Protein AF-I1CIX2-F1 (afdb_monomer_lite)

InterPro domains:
  IPR005176 Potentiating neddylation domain [PF03556] (1-77)
  IPR005176 Potentiating neddylation domain [PS51229] (1-80)
  IPR014764 Defective-in-cullin neddylation protein [PTHR12281] (1-78)
  IPR042460 DCN1-like, PONY binding domain [G3DSA:1.10.238.200] (1-80)

Radius of gyration: 14.3 Å; chains: 1; bounding box: 34×39×28 Å

Organism: Rhizopus delemar (strain RA 99-880 / ATCC MYA-4621 / FGSC 9543 / NRRL 43880) (NCBI:txid246409)

pLDDT: mean 78.97, std 13.24, range [42.81, 92.06]

Structure (mmCIF, N/CA/C/O backbone):
data_AF-I1CIX2-F1
#
_entry.id   AF-I1CIX2-F1
#
loop_
_atom_site.group_PDB
_atom_site.id
_atom_site.type_symbol
_atom_site.label_atom_id
_atom_site.label_alt_id
_atom_site.label_comp_id
_atom_site.label_asym_id
_atom_site.label_entity_id
_atom_site.label_seq_id
_atom_site.pdbx_PDB_ins_code
_atom_site.Cartn_x
_atom_site.Cartn_y
_atom_site.Cartn_z
_atom_site.occupancy
_atom_site.B_iso_or_equiv
_atom_site.auth_seq_id
_atom_site.auth_comp_id
_atom_site.auth_asym_id
_atom_site.auth_atom_id
_atom_site.pdbx_PDB_model_num
ATOM 1 N N . MET A 1 1 ? -9.789 -4.119 -10.562 1.00 71.69 1 MET A N 1
ATOM 2 C CA . MET A 1 1 ? -9.554 -5.233 -9.617 1.00 71.69 1 MET A CA 1
ATOM 3 C C . MET A 1 1 ? -8.969 -4.744 -8.291 1.00 71.69 1 MET A C 1
ATOM 5 O O . MET A 1 1 ? -9.637 -4.865 -7.279 1.00 71.69 1 MET A O 1
ATOM 9 N N . TYR A 1 2 ? -7.810 -4.077 -8.296 1.00 79.06 2 TYR A N 1
ATOM 10 C CA . TYR A 1 2 ? -7.094 -3.618 -7.092 1.00 79.06 2 TYR A CA 1
ATOM 11 C C . TYR A 1 2 ? -7.921 -2.813 -6.060 1.00 79.06 2 TYR A C 1
ATOM 13 O O . TYR A 1 2 ? -7.909 -3.119 -4.871 1.00 79.06 2 TYR A O 1
ATOM 21 N N . ARG A 1 3 ? -8.704 -1.816 -6.502 1.00 79.06 3 ARG A N 1
ATOM 22 C CA . ARG A 1 3 ? -9.572 -1.015 -5.608 1.00 79.06 3 ARG A CA 1
ATOM 23 C C . ARG A 1 3 ? -10.716 -1.824 -4.978 1.00 79.06 3 ARG A C 1
ATOM 25 O O . ARG A 1 3 ? -11.198 -1.477 -3.904 1.00 79.06 3 ARG A O 1
ATOM 32 N N . TYR A 1 4 ? -11.152 -2.897 -5.641 1.00 81.88 4 TYR A N 1
ATOM 33 C CA . TYR A 1 4 ? -12.218 -3.771 -5.146 1.00 81.88 4 TYR A CA 1
ATOM 34 C C . TYR A 1 4 ? -11.704 -4.750 -4.095 1.00 81.88 4 TYR A C 1
ATOM 36 O O . TYR A 1 4 ? -12.423 -5.020 -3.136 1.00 81.88 4 TYR A O 1
ATOM 44 N N . THR A 1 5 ? -10.453 -5.206 -4.224 1.00 84.44 5 THR A N 1
ATOM 45 C CA . THR A 1 5 ? -9.809 -6.085 -3.243 1.00 84.44 5 THR A CA 1
ATOM 46 C C . THR A 1 5 ? -9.860 -5.474 -1.843 1.00 84.44 5 THR A C 1
ATOM 48 O O . THR A 1 5 ? -10.308 -6.139 -0.917 1.00 84.44 5 THR A O 1
ATOM 51 N N . PHE A 1 6 ? -9.566 -4.175 -1.695 1.00 83.12 6 PHE A N 1
ATOM 52 C CA . PHE A 1 6 ? -9.655 -3.470 -0.406 1.00 83.12 6 PHE A CA 1
ATOM 53 C C . PHE A 1 6 ? -11.011 -3.652 0.297 1.00 83.12 6 PHE A C 1
ATOM 55 O O . PHE A 1 6 ? -11.073 -3.888 1.501 1.00 83.12 6 PHE A O 1
ATOM 62 N N . ASN A 1 7 ? -12.118 -3.563 -0.447 1.00 81.56 7 ASN A N 1
ATOM 63 C CA . ASN A 1 7 ? -13.459 -3.701 0.127 1.00 81.56 7 ASN A CA 1
ATOM 64 C C . ASN A 1 7 ? -13.797 -5.135 0.537 1.00 81.56 7 ASN A C 1
ATOM 66 O O . ASN A 1 7 ? -14.678 -5.313 1.375 1.00 81.56 7 ASN A O 1
ATOM 70 N N . TYR A 1 8 ? -13.123 -6.122 -0.052 1.00 80.69 8 TYR A N 1
ATOM 71 C CA . TYR A 1 8 ? -13.316 -7.532 0.263 1.00 80.69 8 TYR A CA 1
ATOM 72 C C . TYR A 1 8 ? -12.530 -7.957 1.506 1.00 80.69 8 TYR A C 1
ATOM 74 O O . TYR A 1 8 ? -13.022 -8.768 2.283 1.00 80.69 8 TYR A O 1
ATOM 82 N N . VAL A 1 9 ? -11.329 -7.400 1.702 1.00 80.56 9 VAL A N 1
ATOM 83 C CA . VAL A 1 9 ? -10.420 -7.839 2.777 1.00 80.56 9 VAL A CA 1
ATOM 84 C C . VAL A 1 9 ? -10.527 -6.987 4.043 1.00 80.56 9 VAL A C 1
ATOM 86 O O . VAL A 1 9 ? -10.137 -7.431 5.117 1.00 80.56 9 VAL A O 1
ATOM 89 N N . LYS A 1 10 ? -11.084 -5.772 3.962 1.00 76.38 10 LYS A N 1
ATOM 90 C CA . LYS A 1 10 ? -11.327 -4.958 5.161 1.00 76.38 10 LYS A CA 1
ATOM 91 C C . LYS A 1 10 ? -12.337 -5.642 6.096 1.00 76.38 10 LYS A C 1
ATOM 93 O O . LYS A 1 10 ? -13.357 -6.170 5.643 1.00 76.38 10 LYS A O 1
ATOM 98 N N . ASN A 1 11 ? -12.127 -5.530 7.408 1.00 73.81 11 ASN A N 1
ATOM 99 C CA . ASN A 1 11 ? -13.129 -5.949 8.389 1.00 73.81 11 ASN A CA 1
ATOM 100 C C . ASN A 1 11 ? -14.432 -5.156 8.174 1.00 73.81 11 ASN A C 1
ATOM 102 O O . ASN A 1 11 ? -14.405 -3.964 7.849 1.00 73.81 11 ASN A O 1
ATOM 106 N N . LYS A 1 12 ? -15.594 -5.810 8.316 1.00 65.75 12 LYS A N 1
ATOM 107 C CA . LYS A 1 12 ? -16.906 -5.202 8.005 1.00 65.75 12 LYS A CA 1
ATOM 108 C C . LYS A 1 12 ? -17.157 -3.904 8.785 1.00 65.75 12 LYS A C 1
ATOM 110 O O . LYS A 1 12 ? -17.729 -2.978 8.213 1.00 65.75 12 LYS A O 1
ATOM 115 N N . ASP A 1 13 ? -16.606 -3.804 9.991 1.00 70.56 13 ASP A N 1
ATOM 116 C CA . ASP A 1 13 ? -16.721 -2.648 10.887 1.00 70.56 13 ASP A CA 1
ATOM 117 C C . ASP A 1 13 ? -15.526 -1.679 10.848 1.00 70.56 13 ASP A C 1
ATOM 119 O O . ASP A 1 13 ? -15.582 -0.609 11.453 1.00 70.56 13 ASP A O 1
ATOM 123 N N . GLN A 1 14 ? -14.443 -2.000 10.128 1.00 71.25 14 GLN A N 1
ATOM 124 C CA . GLN A 1 14 ? -13.236 -1.167 10.102 1.00 71.25 14 GLN A CA 1
ATOM 125 C C . GLN A 1 14 ? -13.002 -0.519 8.734 1.00 71.25 14 GLN A C 1
ATOM 127 O O . GLN A 1 14 ? -13.246 -1.088 7.667 1.00 71.25 14 GLN A O 1
ATOM 132 N N . LYS A 1 15 ? -12.518 0.727 8.771 1.00 80.44 15 LYS A N 1
ATOM 133 C CA . LYS A 1 15 ? -12.155 1.511 7.577 1.00 80.44 15 LYS A CA 1
ATOM 134 C C . LYS A 1 15 ? -10.719 1.250 7.099 1.00 80.44 15 LYS A C 1
ATOM 136 O O . LYS A 1 15 ? -10.313 1.821 6.088 1.00 80.44 15 LYS A O 1
ATOM 141 N N . CYS A 1 16 ? -9.981 0.397 7.803 1.00 83.06 16 CYS A N 1
ATOM 142 C CA . CYS A 1 16 ? -8.582 0.079 7.542 1.00 83.06 16 CYS A CA 1
ATOM 143 C C . CYS A 1 16 ? -8.392 -1.445 7.497 1.00 83.06 16 CYS A C 1
ATOM 145 O O . CYS A 1 16 ? -9.210 -2.175 8.058 1.00 83.06 16 CYS A O 1
ATOM 147 N N . MET A 1 17 ? -7.333 -1.908 6.834 1.00 89.06 17 MET A N 1
ATOM 148 C CA . MET A 1 17 ? -6.878 -3.302 6.877 1.00 89.06 17 MET A CA 1
ATOM 149 C C . MET A 1 17 ? -5.557 -3.404 7.635 1.00 89.06 17 MET A C 1
ATOM 151 O O . MET A 1 17 ? -4.811 -2.427 7.683 1.00 89.06 17 MET A O 1
ATOM 155 N N . ASP A 1 18 ? -5.238 -4.577 8.167 1.00 89.06 18 ASP A N 1
ATOM 156 C CA . ASP A 1 18 ? -3.933 -4.828 8.774 1.00 89.06 18 ASP A CA 1
ATOM 157 C C . ASP A 1 18 ? -2.811 -4.744 7.739 1.00 89.06 18 ASP A C 1
ATOM 159 O O . ASP A 1 18 ? -2.922 -5.250 6.618 1.00 89.06 18 ASP A O 1
ATOM 163 N N . THR A 1 19 ? -1.704 -4.114 8.121 1.00 88.81 19 THR A N 1
ATOM 164 C CA . THR A 1 19 ? -0.567 -3.898 7.218 1.00 88.81 19 THR A CA 1
ATOM 165 C C . THR A 1 19 ? 0.030 -5.199 6.698 1.00 88.81 19 THR A C 1
ATOM 167 O O . THR A 1 19 ? 0.409 -5.264 5.535 1.00 88.81 19 THR A O 1
ATOM 170 N N . GLU A 1 20 ? 0.056 -6.256 7.510 1.00 88.06 20 GLU A N 1
ATOM 171 C CA . GLU A 1 20 ? 0.527 -7.578 7.082 1.00 88.06 20 GLU A CA 1
ATOM 172 C C . GLU A 1 20 ? -0.315 -8.123 5.917 1.00 88.06 20 GLU A C 1
ATOM 174 O O . GLU A 1 20 ? 0.216 -8.567 4.899 1.00 88.06 20 GLU A O 1
ATOM 179 N N . THR A 1 21 ? -1.639 -7.977 6.009 1.00 89.75 21 THR A N 1
ATOM 180 C CA . THR A 1 21 ? -2.558 -8.343 4.925 1.00 89.75 21 THR A CA 1
ATOM 181 C C . THR A 1 21 ? -2.351 -7.452 3.700 1.00 89.75 21 THR A C 1
ATOM 183 O O . THR A 1 21 ? -2.325 -7.949 2.574 1.00 89.75 21 THR A O 1
ATOM 186 N N . ALA A 1 22 ? -2.161 -6.144 3.903 1.00 90.12 22 ALA A N 1
ATOM 187 C CA . ALA A 1 22 ? -1.900 -5.207 2.814 1.00 90.12 22 ALA A CA 1
ATOM 188 C C . ALA A 1 22 ? -0.631 -5.578 2.036 1.00 90.12 22 ALA A C 1
ATOM 190 O O . ALA A 1 22 ? -0.668 -5.640 0.809 1.00 90.12 22 ALA A O 1
ATOM 191 N N . VAL A 1 23 ? 0.456 -5.889 2.746 1.00 89.88 23 VAL A N 1
ATOM 192 C CA . VAL A 1 23 ? 1.742 -6.291 2.166 1.00 89.88 23 VAL A CA 1
ATOM 193 C C . VAL A 1 23 ? 1.595 -7.559 1.331 1.00 89.88 23 VAL A C 1
ATOM 195 O O . VAL A 1 23 ? 2.005 -7.564 0.173 1.00 89.88 23 VAL A O 1
ATOM 198 N N . ILE A 1 24 ? 0.937 -8.598 1.857 1.00 90.81 24 ILE A N 1
ATOM 199 C CA . ILE A 1 24 ? 0.703 -9.847 1.113 1.00 90.81 24 ILE A CA 1
ATOM 200 C C . ILE A 1 24 ? -0.066 -9.572 -0.185 1.00 90.81 24 ILE A C 1
ATOM 202 O O . ILE A 1 24 ? 0.310 -10.060 -1.253 1.00 90.81 24 ILE A O 1
ATOM 206 N N . LEU A 1 25 ? -1.133 -8.770 -0.117 1.00 91.38 25 LEU A N 1
ATOM 207 C CA . LEU A 1 25 ? -1.941 -8.442 -1.290 1.00 91.38 25 LEU A CA 1
ATOM 208 C C . LEU A 1 25 ? -1.175 -7.585 -2.299 1.00 91.38 25 LEU A C 1
ATOM 210 O O . LEU A 1 25 ? -1.334 -7.788 -3.500 1.00 91.38 25 LEU A O 1
ATOM 214 N N . TRP A 1 26 ? -0.348 -6.643 -1.846 1.00 92.06 26 TRP A N 1
ATOM 215 C CA . TRP A 1 26 ? 0.523 -5.869 -2.726 1.00 92.06 26 TRP A CA 1
ATOM 216 C C . TRP A 1 26 ? 1.498 -6.770 -3.462 1.00 92.06 26 TRP A C 1
ATOM 218 O O . TRP A 1 26 ? 1.547 -6.729 -4.689 1.00 92.06 26 TRP A O 1
ATOM 228 N N . THR A 1 27 ? 2.204 -7.640 -2.747 1.00 90.56 27 THR A N 1
ATOM 229 C CA . THR A 1 27 ? 3.132 -8.587 -3.363 1.00 90.56 27 THR A CA 1
ATOM 230 C C . THR A 1 27 ? 2.418 -9.513 -4.349 1.00 90.56 27 THR A C 1
ATOM 232 O O . THR A 1 27 ? 2.905 -9.712 -5.457 1.00 90.56 27 THR A O 1
ATOM 235 N N . MET A 1 28 ? 1.225 -10.012 -4.013 1.00 89.69 28 MET A N 1
ATOM 236 C CA . MET A 1 28 ? 0.480 -10.931 -4.880 1.00 89.69 28 MET A CA 1
ATOM 237 C C . MET A 1 28 ? -0.131 -10.244 -6.118 1.00 89.69 28 MET A C 1
ATOM 239 O O . MET A 1 28 ? -0.169 -10.833 -7.194 1.00 89.69 28 MET A O 1
ATOM 243 N N . LEU A 1 29 ? -0.626 -9.007 -5.994 1.00 89.38 29 LEU A N 1
ATOM 244 C CA . LEU A 1 29 ? -1.299 -8.291 -7.091 1.00 89.38 29 LEU A CA 1
ATOM 245 C C . LEU A 1 29 ? -0.345 -7.471 -7.970 1.00 89.38 29 LEU A C 1
ATOM 247 O O . LEU A 1 29 ? -0.650 -7.224 -9.145 1.00 89.38 29 LEU A O 1
ATOM 251 N N . LEU A 1 30 ? 0.743 -6.970 -7.385 1.00 88.62 30 LEU A N 1
ATOM 252 C CA . LEU A 1 30 ? 1.644 -5.987 -7.989 1.00 88.62 30 LEU A CA 1
ATOM 253 C C . LEU A 1 30 ? 3.095 -6.470 -8.068 1.00 88.62 30 LEU A C 1
ATOM 255 O O . LEU A 1 30 ? 3.805 -5.979 -8.938 1.00 88.62 30 LEU A O 1
ATOM 259 N N . GLY A 1 31 ? 3.525 -7.427 -7.238 1.00 86.00 31 GLY A N 1
ATOM 260 C CA . GLY A 1 31 ? 4.929 -7.859 -7.164 1.00 86.00 31 GLY A CA 1
ATOM 261 C C . GLY A 1 31 ? 5.492 -8.403 -8.478 1.00 86.00 31 GLY A C 1
ATOM 262 O O . GLY A 1 31 ? 6.636 -8.117 -8.807 1.00 86.00 31 GLY A O 1
ATOM 263 N N . ASP A 1 32 ? 4.669 -9.082 -9.283 1.00 85.62 32 ASP A N 1
ATOM 264 C CA . ASP A 1 32 ? 5.077 -9.597 -10.602 1.00 85.62 32 ASP A CA 1
ATOM 265 C C . ASP A 1 32 ? 5.369 -8.478 -11.622 1.00 85.62 32 ASP A C 1
ATOM 267 O O . ASP A 1 32 ? 6.224 -8.616 -12.491 1.00 85.62 32 ASP A O 1
ATOM 271 N N . ARG A 1 33 ? 4.683 -7.332 -11.499 1.00 84.19 33 ARG A N 1
ATOM 272 C CA . ARG A 1 33 ? 4.852 -6.177 -12.401 1.00 84.19 33 ARG A CA 1
ATOM 273 C C . ARG A 1 33 ? 5.825 -5.129 -11.875 1.00 84.19 33 ARG A C 1
ATOM 275 O O . ARG A 1 33 ? 6.440 -4.427 -12.668 1.00 84.19 33 ARG A O 1
ATOM 282 N N . PHE A 1 34 ? 5.926 -4.992 -10.557 1.00 86.12 34 PHE A N 1
ATOM 283 C CA . PHE A 1 34 ? 6.638 -3.906 -9.895 1.00 86.12 34 PHE A CA 1
ATOM 284 C C . PHE A 1 34 ? 7.563 -4.479 -8.812 1.00 86.12 34 PHE A C 1
ATOM 286 O O . PHE A 1 34 ? 7.132 -4.664 -7.671 1.00 86.12 34 PHE A O 1
ATOM 293 N N . PRO A 1 35 ? 8.850 -4.717 -9.123 1.00 84.88 35 PRO A N 1
ATOM 294 C CA . PRO A 1 35 ? 9.810 -5.274 -8.167 1.00 84.88 35 PRO A CA 1
ATOM 295 C C . PRO A 1 35 ? 9.974 -4.423 -6.897 1.00 84.88 35 PRO A C 1
ATOM 297 O O . PRO A 1 35 ? 10.174 -4.966 -5.811 1.00 84.88 35 PRO A O 1
ATOM 300 N N . VAL A 1 36 ? 9.798 -3.098 -7.015 1.00 86.12 36 VAL A N 1
ATOM 301 C CA . VAL A 1 36 ? 9.837 -2.124 -5.904 1.00 86.12 36 VAL A CA 1
ATOM 302 C C . VAL A 1 36 ? 8.851 -2.456 -4.776 1.00 86.12 36 VAL A C 1
ATOM 304 O O . VAL A 1 36 ? 9.066 -2.080 -3.626 1.00 86.12 36 VAL A O 1
ATOM 307 N N . VAL A 1 37 ? 7.792 -3.219 -5.067 1.00 90.56 37 VAL A N 1
ATOM 308 C CA . VAL A 1 37 ? 6.816 -3.667 -4.066 1.00 90.56 37 VAL A CA 1
ATOM 309 C C . VAL A 1 37 ? 7.472 -4.532 -2.988 1.00 90.56 37 VAL A C 1
ATOM 311 O O . VAL A 1 37 ? 7.111 -4.416 -1.819 1.00 90.56 37 VAL A O 1
ATOM 314 N N . HIS A 1 38 ? 8.444 -5.373 -3.352 1.00 88.06 38 HIS A N 1
ATOM 315 C CA . HIS A 1 38 ? 9.155 -6.216 -2.390 1.00 88.06 38 HIS A CA 1
ATOM 316 C C . HIS A 1 38 ? 10.063 -5.393 -1.472 1.00 88.06 38 HIS A C 1
ATOM 318 O O . HIS A 1 38 ? 10.106 -5.640 -0.269 1.00 88.06 38 HIS A O 1
ATOM 324 N N . GLU A 1 39 ? 10.743 -4.386 -2.020 1.00 87.38 39 GLU A N 1
ATOM 325 C CA . GLU A 1 39 ? 11.594 -3.486 -1.238 1.00 87.38 39 GLU A CA 1
ATOM 326 C C . GLU A 1 39 ? 10.756 -2.632 -0.276 1.00 87.38 39 GLU A C 1
ATOM 328 O O . GLU A 1 39 ? 11.067 -2.526 0.910 1.00 87.38 39 GLU A O 1
ATOM 333 N N . PHE A 1 40 ? 9.617 -2.116 -0.748 1.00 87.62 40 PHE A N 1
ATOM 334 C CA . PHE A 1 40 ? 8.680 -1.364 0.083 1.00 87.62 40 PHE A CA 1
ATOM 335 C C . PHE A 1 40 ? 8.045 -2.220 1.192 1.00 87.62 40 PHE A C 1
ATOM 337 O O . PHE A 1 40 ? 7.860 -1.751 2.317 1.00 87.62 40 PHE A O 1
ATOM 344 N N . ALA A 1 41 ? 7.742 -3.490 0.908 1.00 88.50 41 ALA A N 1
ATOM 345 C CA . ALA A 1 41 ? 7.247 -4.439 1.902 1.00 88.50 41 ALA A CA 1
ATOM 346 C C . ALA A 1 41 ? 8.253 -4.673 3.041 1.00 88.50 41 ALA A C 1
ATOM 348 O O . ALA A 1 41 ? 7.856 -4.739 4.208 1.00 88.50 41 ALA A O 1
ATOM 349 N N . SER A 1 42 ? 9.547 -4.769 2.725 1.00 88.00 42 SER A N 1
ATOM 350 C CA . SER A 1 42 ? 10.616 -4.836 3.730 1.00 88.00 42 SER A CA 1
ATOM 351 C C . SER A 1 42 ? 10.746 -3.515 4.491 1.00 88.00 42 SER A C 1
ATOM 353 O O . SER A 1 42 ? 10.773 -3.510 5.721 1.00 88.00 42 SER A O 1
ATOM 355 N N . PHE A 1 43 ? 10.701 -2.379 3.786 1.00 87.56 43 PHE A N 1
ATOM 356 C CA . PHE A 1 43 ? 10.776 -1.047 4.391 1.00 87.5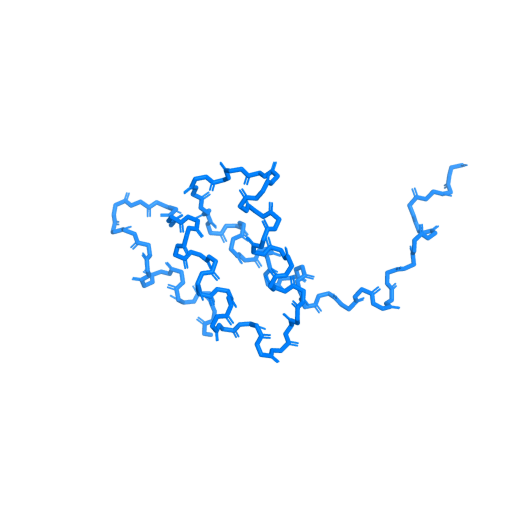6 43 PHE A CA 1
ATOM 357 C C . PHE A 1 43 ? 9.687 -0.806 5.447 1.00 87.56 43 PHE A C 1
ATOM 359 O O . PHE A 1 43 ? 9.981 -0.302 6.533 1.00 87.56 43 PHE A O 1
ATOM 366 N N . ILE A 1 44 ? 8.437 -1.185 5.165 1.00 85.44 44 ILE A N 1
ATOM 367 C CA . ILE A 1 44 ? 7.336 -1.064 6.130 1.00 85.44 44 ILE A CA 1
ATOM 368 C C . ILE A 1 44 ? 7.604 -1.896 7.391 1.00 85.44 44 ILE A C 1
ATOM 370 O O . ILE A 1 44 ? 7.299 -1.456 8.497 1.00 85.44 44 ILE A O 1
ATOM 374 N N . GLN A 1 45 ? 8.203 -3.077 7.258 1.00 80.38 45 GLN A N 1
ATOM 375 C CA . GLN A 1 45 ? 8.509 -3.924 8.412 1.00 80.38 45 GLN A CA 1
ATOM 376 C C . GLN A 1 45 ? 9.678 -3.377 9.246 1.00 80.38 45 GLN A C 1
ATOM 378 O O . GLN A 1 45 ? 9.664 -3.505 10.468 1.00 80.38 45 GLN A O 1
ATOM 383 N N . GLU A 1 46 ? 10.664 -2.735 8.613 1.00 82.06 46 GLU A N 1
ATOM 384 C CA . GLU A 1 46 ? 11.894 -2.290 9.282 1.00 82.06 46 GLU A CA 1
ATOM 385 C C . GLU A 1 46 ? 11.866 -0.840 9.791 1.00 82.06 46 GLU A C 1
ATOM 387 O O . GLU A 1 46 ? 12.456 -0.538 10.830 1.00 82.06 46 GLU A O 1
ATOM 392 N N . LYS A 1 47 ? 11.244 0.089 9.053 1.00 73.69 47 LYS A N 1
ATOM 393 C CA . LYS A 1 47 ? 11.402 1.542 9.272 1.00 73.69 47 LYS A CA 1
ATOM 394 C C . LYS A 1 47 ? 10.149 2.241 9.771 1.00 73.69 47 LYS A C 1
ATOM 396 O O . LYS A 1 47 ? 10.256 3.258 10.455 1.00 73.69 47 LYS A O 1
ATOM 401 N N . ALA A 1 48 ? 8.972 1.727 9.438 1.00 65.81 48 ALA A N 1
ATOM 402 C CA . ALA A 1 48 ? 7.711 2.367 9.772 1.00 65.81 48 ALA A CA 1
ATOM 403 C C . ALA A 1 48 ? 6.677 1.293 10.119 1.00 65.81 48 ALA A C 1
ATOM 405 O O . ALA A 1 48 ? 5.960 0.869 9.215 1.00 65.81 48 ALA A O 1
ATOM 406 N N . PRO A 1 49 ? 6.563 0.873 11.398 1.00 69.06 49 PRO A N 1
ATOM 407 C CA . PRO A 1 49 ? 5.590 -0.126 11.836 1.00 69.06 49 PRO A CA 1
ATOM 408 C C . PRO A 1 49 ? 4.173 0.461 11.780 1.00 69.06 49 PRO A C 1
ATOM 410 O O . PRO A 1 49 ? 3.531 0.768 12.787 1.00 69.06 49 PRO A O 1
ATOM 413 N N . VAL A 1 50 ? 3.691 0.665 10.560 1.00 77.12 50 VAL A N 1
ATOM 414 C CA . VAL A 1 50 ? 2.322 1.022 10.251 1.00 77.12 50 VAL A CA 1
ATOM 415 C C . VAL A 1 50 ? 1.501 -0.193 10.637 1.00 77.12 50 VAL A C 1
ATOM 417 O O . VAL A 1 50 ? 1.725 -1.283 10.123 1.00 77.12 50 VAL A O 1
ATOM 420 N N . LYS A 1 51 ? 0.568 -0.036 11.574 1.00 83.38 51 LYS A N 1
ATOM 421 C CA . LYS A 1 51 ? -0.270 -1.155 12.034 1.00 83.38 51 LYS A CA 1
ATOM 422 C C . LYS A 1 51 ? -1.439 -1.425 11.095 1.00 83.38 51 LYS A C 1
ATOM 424 O O . LYS A 1 51 ? -1.881 -2.560 10.975 1.00 83.38 51 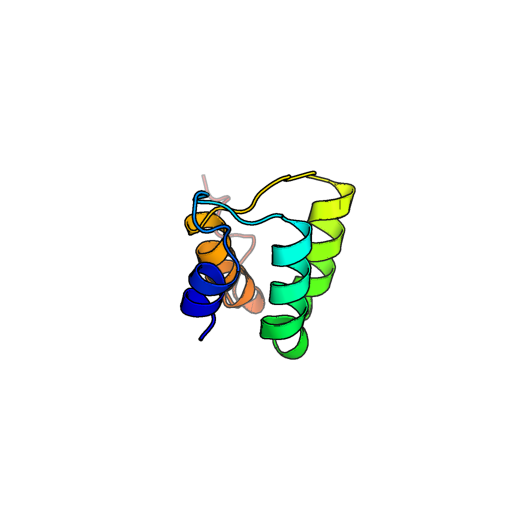LYS A O 1
ATOM 429 N N . VAL A 1 52 ? -1.931 -0.375 10.441 1.00 88.38 52 VAL A N 1
ATOM 430 C CA . VAL A 1 52 ? -3.108 -0.441 9.580 1.00 88.38 52 VAL A CA 1
ATOM 431 C C . VAL A 1 52 ? -2.951 0.444 8.349 1.00 88.38 52 VAL A C 1
ATOM 433 O O . VAL A 1 52 ? -2.390 1.535 8.428 1.00 88.38 52 VAL A O 1
ATOM 436 N N . ILE A 1 53 ? -3.520 -0.008 7.237 1.00 89.19 53 ILE A N 1
ATOM 437 C CA . ILE A 1 53 ? -3.569 0.689 5.954 1.00 89.19 53 ILE A CA 1
ATOM 438 C C . ILE A 1 53 ? -5.007 1.120 5.678 1.00 89.19 53 ILE A C 1
ATOM 440 O O . ILE A 1 53 ? -5.930 0.300 5.650 1.00 89.19 53 ILE A O 1
ATOM 444 N N . ASN A 1 54 ? -5.213 2.420 5.479 1.00 89.75 54 ASN A N 1
ATOM 445 C CA . ASN A 1 54 ? -6.508 2.964 5.077 1.00 89.75 54 ASN A CA 1
ATOM 446 C C . ASN A 1 54 ? -6.690 2.922 3.546 1.00 89.75 54 ASN A C 1
ATOM 448 O O . ASN A 1 54 ? -5.779 2.583 2.788 1.00 89.75 54 ASN A O 1
ATOM 452 N N . ARG A 1 55 ? -7.899 3.251 3.076 1.00 87.06 55 ARG A N 1
ATOM 453 C CA . ARG A 1 55 ? -8.232 3.217 1.643 1.00 87.06 55 ARG A CA 1
ATOM 454 C C . ARG A 1 55 ? -7.370 4.174 0.817 1.00 87.06 55 ARG A C 1
ATOM 456 O O . ARG A 1 55 ? -7.014 3.836 -0.309 1.00 87.06 55 ARG A O 1
ATOM 463 N N . ASP A 1 56 ? -7.073 5.352 1.351 1.00 88.81 56 ASP A N 1
ATOM 464 C CA . ASP A 1 56 ? -6.297 6.372 0.650 1.00 88.81 56 ASP A CA 1
ATOM 465 C C . ASP A 1 56 ? -4.857 5.895 0.446 1.00 88.81 56 ASP A C 1
ATOM 467 O O . ASP A 1 56 ? -4.404 5.830 -0.688 1.00 88.81 56 ASP A O 1
ATOM 471 N N . GLN A 1 57 ? -4.200 5.408 1.503 1.00 90.31 57 GLN A N 1
ATOM 472 C CA . GLN A 1 57 ? -2.869 4.795 1.449 1.00 90.31 57 GLN A CA 1
ATOM 473 C C . GLN A 1 57 ? -2.817 3.605 0.484 1.00 90.31 57 GLN A C 1
ATOM 475 O O . GLN A 1 57 ? -1.882 3.488 -0.304 1.00 90.31 57 GLN A O 1
ATOM 480 N N . TRP A 1 58 ? -3.838 2.741 0.505 1.00 90.19 58 TRP A N 1
ATOM 481 C CA . TRP A 1 58 ? -3.950 1.628 -0.436 1.00 90.19 58 TRP A CA 1
ATOM 482 C C . TRP A 1 58 ? -3.982 2.106 -1.890 1.00 90.19 58 TRP A C 1
ATOM 484 O O . TRP A 1 58 ? -3.280 1.556 -2.737 1.00 90.19 58 TRP A O 1
ATOM 494 N N . ASN A 1 59 ? -4.786 3.126 -2.191 1.00 89.19 59 ASN A N 1
ATOM 495 C CA . ASN A 1 59 ? -4.882 3.673 -3.540 1.00 89.19 59 ASN A CA 1
ATOM 496 C C . ASN A 1 59 ? -3.593 4.393 -3.951 1.00 89.19 59 ASN A C 1
ATOM 498 O O . ASN A 1 59 ? -3.079 4.103 -5.026 1.00 89.19 59 ASN A O 1
ATOM 502 N N . SER A 1 60 ? -3.040 5.240 -3.077 1.00 88.69 60 SER A N 1
ATOM 503 C CA . SER A 1 60 ? -1.803 5.984 -3.330 1.00 88.69 60 SER A CA 1
ATOM 504 C C . SER A 1 60 ? -0.607 5.074 -3.585 1.00 88.69 60 SER A C 1
ATOM 506 O O . SER A 1 60 ? 0.269 5.435 -4.362 1.00 88.69 60 SER A O 1
ATOM 508 N N . PHE A 1 61 ? -0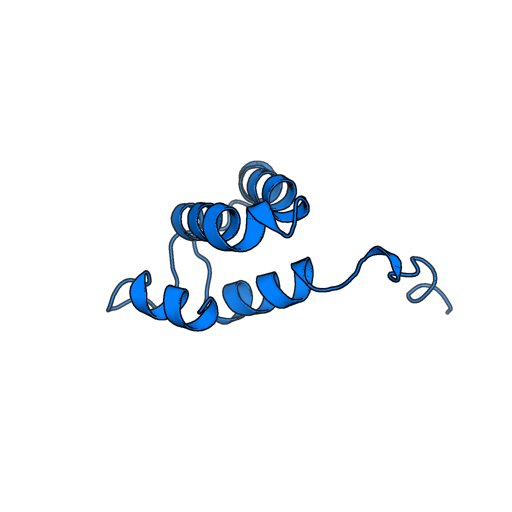.565 3.883 -2.980 1.00 89.06 61 PHE A N 1
ATOM 509 C CA . PHE A 1 61 ? 0.511 2.932 -3.245 1.00 89.06 61 PHE A CA 1
ATOM 510 C C . PHE A 1 61 ? 0.522 2.440 -4.698 1.00 89.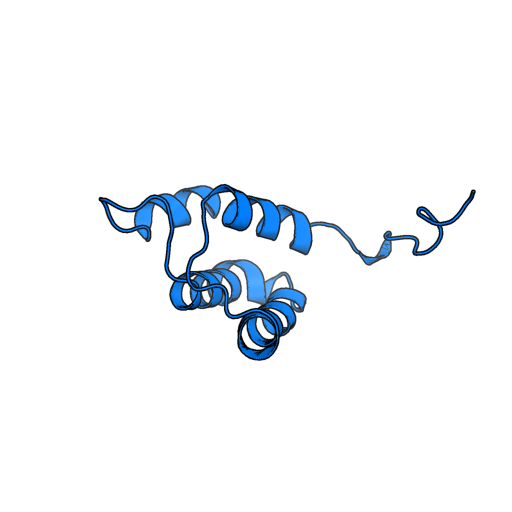06 61 PHE A C 1
ATOM 512 O O . PHE A 1 61 ? 1.590 2.286 -5.283 1.00 89.06 61 PHE A O 1
ATOM 519 N N . LEU A 1 62 ? -0.652 2.238 -5.309 1.00 87.69 62 LEU A N 1
ATOM 520 C CA . LEU A 1 62 ? -0.724 1.866 -6.724 1.00 87.69 62 LEU A CA 1
ATOM 521 C C . LEU A 1 62 ? -0.164 2.982 -7.607 1.00 87.69 62 LEU A C 1
ATOM 523 O O . LEU A 1 62 ? 0.618 2.700 -8.510 1.00 87.69 62 LEU A O 1
ATOM 527 N N . ASP A 1 63 ? -0.542 4.229 -7.320 1.00 86.44 63 ASP A N 1
ATOM 528 C CA . ASP A 1 63 ? -0.039 5.396 -8.045 1.00 86.44 63 ASP A CA 1
ATOM 529 C C . ASP A 1 63 ? 1.489 5.506 -7.890 1.00 86.44 63 ASP A C 1
ATOM 531 O O . ASP A 1 63 ? 2.189 5.674 -8.885 1.00 86.44 63 ASP A O 1
ATOM 535 N N . PHE A 1 64 ? 2.016 5.288 -6.679 1.00 85.06 64 PHE A N 1
ATOM 536 C CA . PHE A 1 64 ? 3.454 5.280 -6.390 1.00 85.06 64 PHE A CA 1
ATOM 537 C C . PHE A 1 64 ? 4.225 4.245 -7.218 1.00 85.06 64 PHE A C 1
ATOM 539 O O . PHE A 1 64 ? 5.187 4.607 -7.886 1.00 85.06 64 PHE A O 1
ATOM 546 N N . VAL A 1 65 ? 3.799 2.977 -7.228 1.00 84.25 65 VAL A N 1
ATOM 547 C CA . VAL A 1 65 ? 4.532 1.929 -7.967 1.00 84.25 65 VAL A CA 1
ATOM 548 C C . VAL A 1 65 ? 4.326 2.002 -9.477 1.00 84.25 65 VAL A C 1
ATOM 550 O O . VAL A 1 65 ? 5.172 1.534 -10.229 1.00 84.25 65 VAL A O 1
ATOM 553 N N . SER A 1 66 ? 3.204 2.576 -9.922 1.00 78.44 66 SER A N 1
ATOM 554 C CA . SER A 1 66 ? 2.924 2.803 -11.344 1.00 78.44 66 SER A CA 1
ATOM 555 C C . SER A 1 66 ? 3.604 4.050 -11.905 1.00 78.44 66 SER A C 1
ATOM 557 O O . SER A 1 66 ? 3.672 4.205 -13.123 1.00 78.44 66 SER A O 1
ATOM 559 N N . THR A 1 67 ? 4.090 4.938 -11.034 1.00 74.19 67 THR A N 1
ATOM 560 C CA . THR A 1 67 ? 4.869 6.095 -11.456 1.00 74.19 67 THR A CA 1
ATOM 561 C C . THR A 1 67 ? 6.220 5.591 -11.937 1.00 74.19 67 THR A C 1
ATOM 563 O O . THR A 1 67 ? 6.990 5.008 -11.176 1.00 74.19 67 THR A O 1
ATOM 566 N N . ASP A 1 68 ? 6.494 5.801 -13.220 1.00 59.09 68 ASP A N 1
ATOM 567 C CA . ASP A 1 68 ? 7.773 5.467 -13.828 1.00 59.09 68 ASP A CA 1
ATOM 568 C C . ASP A 1 68 ? 8.860 6.370 -13.220 1.00 59.09 68 ASP A C 1
ATOM 570 O O . ASP A 1 68 ? 9.052 7.520 -13.620 1.00 59.09 68 ASP A O 1
ATOM 574 N N . LEU A 1 69 ? 9.547 5.868 -12.190 1.00 59.44 69 LEU A N 1
ATOM 575 C CA . LEU A 1 69 ? 10.640 6.588 -11.531 1.00 59.44 69 LEU A CA 1
ATOM 576 C C . LEU A 1 69 ? 11.850 6.777 -12.461 1.00 59.44 69 LEU A C 1
ATOM 578 O O . LEU A 1 69 ? 12.736 7.563 -12.146 1.00 59.44 69 LEU A O 1
ATOM 582 N N . SER A 1 70 ? 11.878 6.131 -13.631 1.00 54.38 70 SER A N 1
ATOM 583 C CA . SER A 1 70 ? 12.920 6.325 -14.651 1.00 54.38 70 SER A CA 1
ATOM 584 C C . SER A 1 70 ? 12.886 7.727 -15.278 1.00 54.38 7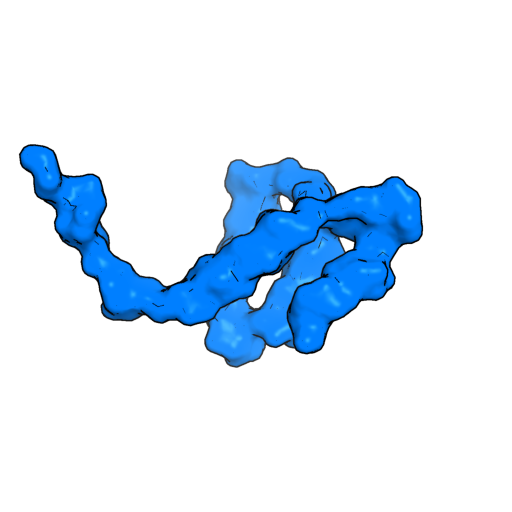0 SER A C 1
ATOM 586 O O . SER A 1 70 ? 13.884 8.170 -15.839 1.00 54.38 70 SER A O 1
ATOM 588 N N . SER A 1 71 ? 11.754 8.433 -15.170 1.00 49.88 71 SER A N 1
ATOM 589 C CA . SER A 1 71 ? 11.586 9.849 -15.532 1.00 49.88 71 SER A CA 1
ATOM 590 C C . SER A 1 71 ? 11.601 10.776 -14.306 1.00 49.88 71 SER A C 1
ATOM 592 O O . SER A 1 71 ? 11.408 11.987 -14.461 1.00 49.88 71 SER A O 1
ATOM 594 N N . TYR A 1 72 ? 11.791 10.249 -13.092 1.00 50.22 72 TYR A N 1
ATOM 595 C CA . TYR A 1 72 ? 11.904 11.076 -11.894 1.00 50.22 72 TYR A CA 1
ATOM 596 C C . TYR A 1 72 ? 13.277 11.753 -11.888 1.00 50.22 72 TYR A C 1
ATOM 598 O O . TYR A 1 72 ? 14.260 11.245 -11.358 1.00 50.22 72 TYR A O 1
ATOM 606 N N . ASP A 1 73 ? 13.334 12.904 -12.552 1.00 52.00 73 ASP A N 1
ATOM 607 C CA . ASP A 1 73 ? 14.466 13.816 -12.535 1.00 52.00 73 ASP A CA 1
ATOM 608 C C . ASP A 1 73 ? 14.653 14.334 -11.100 1.00 52.00 73 ASP A C 1
ATOM 610 O O . ASP A 1 73 ? 13.922 15.212 -10.630 1.00 52.00 73 ASP A O 1
ATOM 614 N N . GLU A 1 74 ? 15.651 13.788 -10.397 1.00 53.81 74 GLU A N 1
ATOM 615 C CA . GLU A 1 74 ? 16.110 14.240 -9.071 1.00 53.81 74 GLU A CA 1
ATOM 616 C C . GLU A 1 74 ? 16.377 15.761 -9.011 1.00 53.81 74 GLU A C 1
ATOM 618 O O . GLU A 1 74 ? 16.474 16.335 -7.927 1.00 53.81 74 GLU A O 1
ATOM 623 N N . SER A 1 75 ? 16.456 16.447 -10.158 1.00 54.12 75 SER A N 1
ATOM 624 C CA . SER A 1 75 ? 16.734 17.875 -10.262 1.00 54.12 75 SER A C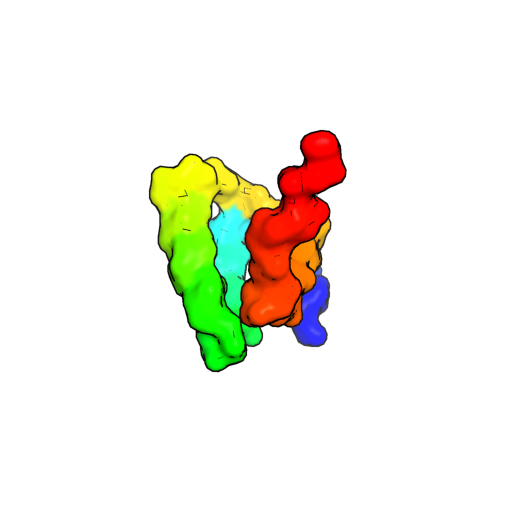A 1
ATOM 625 C C . SER A 1 75 ? 15.491 18.783 -10.317 1.00 54.12 75 SER A C 1
ATOM 627 O O . SER A 1 75 ? 15.653 20.007 -10.382 1.00 54.12 75 SER A O 1
ATOM 629 N N . SER A 1 76 ? 14.265 18.256 -10.229 1.00 52.12 76 SER A N 1
ATOM 630 C CA . SER A 1 76 ? 13.043 19.078 -10.337 1.00 52.12 76 SER A CA 1
ATOM 631 C C . SER A 1 76 ? 12.579 19.735 -9.024 1.00 52.12 76 SER A C 1
ATOM 633 O O . SER A 1 76 ? 11.758 20.650 -9.061 1.00 52.12 76 SER A O 1
ATOM 635 N N . ALA A 1 77 ? 13.121 19.337 -7.866 1.00 56.91 77 ALA A N 1
ATOM 636 C CA . ALA A 1 77 ? 12.729 19.879 -6.554 1.00 56.91 77 ALA A CA 1
ATOM 637 C C . ALA A 1 77 ? 13.801 20.747 -5.864 1.00 56.91 77 ALA A C 1
ATOM 639 O O . ALA A 1 77 ? 13.649 21.088 -4.694 1.00 56.91 77 ALA A O 1
ATOM 640 N N . CYS A 1 78 ? 14.870 21.140 -6.567 1.00 54.53 78 CYS A N 1
ATOM 641 C CA . CYS A 1 78 ? 15.891 22.035 -6.015 1.00 54.53 78 CYS A CA 1
ATOM 642 C C . CYS A 1 78 ? 16.386 23.046 -7.062 1.00 54.53 78 CYS A C 1
ATOM 644 O O . CYS A 1 78 ? 17.541 23.039 -7.478 1.00 54.53 78 CYS A O 1
ATOM 646 N N . LYS A 1 79 ? 15.491 23.937 -7.495 1.00 43.59 79 LYS A N 1
ATOM 647 C CA . LYS A 1 79 ? 15.869 25.244 -8.049 1.00 43.59 79 LYS A CA 1
ATOM 648 C C . LYS A 1 79 ? 15.068 26.324 -7.327 1.00 43.59 79 LYS A C 1
ATOM 650 O O . LYS A 1 79 ? 13.987 26.702 -7.771 1.00 43.59 79 LYS A O 1
ATOM 655 N N . LEU A 1 80 ? 15.601 26.751 -6.184 1.00 42.81 80 LEU A N 1
ATOM 656 C CA . LEU A 1 80 ? 15.396 28.087 -5.624 1.00 42.81 80 LEU A CA 1
ATOM 657 C C . LEU A 1 80 ? 16.665 28.895 -5.893 1.00 42.81 80 LEU A C 1
ATOM 659 O O . LEU A 1 80 ? 17.756 28.294 -5.764 1.00 42.81 80 LEU A O 1
#

Foldseek 3Di:
DQLVVQVVQDDPPDQWHFVVVLLVCCCVVPCVPFVVSVVVSVCCVPPNVDGIGGSVNSVVVVVVRPPPCVPVDPPPPDDD

Sequence (80 aa):
MYRYTFNYVKNKDQKCMDTETAVILWTMLLGDRFPVVHEFASFIQEKAPVKVINRDQWNSFLDFVSTDLSSYDESSACKL

Secondary structure (DSSP, 8-state):
-HHHHHHHHS-TT-SEEEHHHHHHHHHHHHTTT-THHHHHHHHHHHT----EEEHHHHHHHHHHHHS-GGG--TTTT---